Protein AF-A1RVK7-F1 (afdb_monomer)

Foldseek 3Di:
DLVQFFAFEEEEEAPPLCLLLVLLVNQLVQDQAEEEEAADDDPVVSVVSCVVVVGDCVNYDYDYNPDDPDQVVVVVVSLVCCVVRVGQEYEAHECVPHDQDLVRLVVVRVSDPHGYYYYYYDCPPSRSNVQSGQWYKYWDWDDDPDDDDIDIDIDTDGDHDPPD

Organism: Pyrobaculum islandicum (strain DSM 4184 / JCM 9189 / GEO3) (NCBI:txid384616)

Nearest PDB structures (foldseek):
  1cr0-assembly1_A  TM=7.827E-01  e=3.683E-07  Escherichia phage T7
  8k8i-assembly1_A  TM=5.560E-01  e=4.158E-03  synthetic construct
  5xn8-assembly1_A  TM=5.686E-01  e=1.412E-02  unidentified
  5yvr-assembly1_A-2  TM=5.458E-01  e=1.948E-02  candidate division MSBL1 archaeon SCGC-AAA259E19
  6jkp-assembly1_A  TM=4.419E-01  e=1.976E-01  Bifidobacterium catenulatum PV20-2

Mean predicted aligned error: 7.62 Å

Secondary structure (DSSP, 8-state):
-GGG-SSEEEEE-STTSSHHHHHHHHHHHH-S-EEEEESSS-HHHHHHHHHHTT--GGGEEEEE-SS-S-HHHHHHHHHHHHHHH--SEEEEE-GGGS--SHHHHHHHHHH--S-EEEEE-S--TT-HHHHH-SEEEEEEEE--SSSS--EEEEEEE-------

Sequence (164 aa):
MKEFFQGFTLVYGPPGSGKTSLALYAAAQMGERVLYVGFYETADKVRSKAEGLGLDFSKFVVLDFLAVSDVDVLLSSVVEQYFKYSPDVVVLDGINALPQSREAASSIYRVFNVPTIAIGEEQIGGSHFAYVADTLLEVSQVFHRGPATGRSEWSKRGWGPGRG

Structure (mmCIF, N/CA/C/O backbone):
data_AF-A1RVK7-F1
#
_entry.id   AF-A1RVK7-F1
#
loop_
_atom_site.group_PDB
_atom_site.id
_atom_site.type_symbol
_atom_site.label_atom_id
_atom_site.label_alt_id
_atom_site.label_comp_id
_atom_site.label_asym_id
_atom_site.label_entity_id
_atom_site.label_seq_id
_atom_site.pdbx_PDB_ins_code
_atom_site.Cartn_x
_atom_site.Cartn_y
_atom_site.Cartn_z
_atom_site.occupancy
_atom_site.B_iso_or_equiv
_atom_site.auth_seq_id
_atom_site.auth_comp_id
_atom_site.auth_asym_id
_atom_site.auth_atom_id
_atom_site.pdbx_PDB_model_num
ATOM 1 N N . MET A 1 1 ? -12.781 -13.582 -2.617 1.00 57.44 1 MET A N 1
ATOM 2 C CA . MET A 1 1 ? -11.814 -12.458 -2.598 1.00 57.44 1 MET A CA 1
ATOM 3 C C . MET A 1 1 ? -11.466 -12.039 -1.173 1.00 57.44 1 MET A C 1
ATOM 5 O O . MET A 1 1 ? -10.296 -12.113 -0.842 1.00 57.44 1 MET A O 1
ATOM 9 N N . LYS A 1 2 ? -12.441 -11.707 -0.307 1.00 61.28 2 LYS A N 1
ATOM 10 C CA . LYS A 1 2 ? -12.193 -11.389 1.120 1.00 61.28 2 LYS A CA 1
ATOM 11 C C . LYS A 1 2 ? -11.381 -12.448 1.881 1.00 61.28 2 LYS A C 1
ATOM 13 O O . LYS A 1 2 ? -10.544 -12.104 2.699 1.00 61.28 2 LYS A O 1
ATOM 18 N N . GLU A 1 3 ? -11.592 -13.727 1.576 1.00 65.69 3 GLU A N 1
ATOM 19 C CA . GLU A 1 3 ? -10.876 -14.855 2.196 1.00 65.69 3 GLU A CA 1
ATOM 20 C C . GLU A 1 3 ? -9.354 -14.834 1.971 1.00 65.69 3 GLU A C 1
ATOM 22 O O . GLU A 1 3 ? -8.618 -15.429 2.752 1.00 65.69 3 GLU A O 1
ATOM 27 N N . PHE A 1 4 ? -8.863 -14.162 0.920 1.00 66.19 4 PHE A N 1
ATOM 28 C CA . PHE A 1 4 ? -7.424 -14.053 0.652 1.00 66.19 4 PHE A CA 1
ATOM 29 C C . PHE A 1 4 ? -6.736 -12.985 1.493 1.00 66.19 4 PHE A C 1
ATOM 31 O O . PHE A 1 4 ? -5.519 -13.009 1.590 1.00 66.19 4 PHE A O 1
ATOM 38 N N . PHE A 1 5 ? -7.506 -12.078 2.088 1.00 78.88 5 PHE A N 1
ATOM 39 C CA . PHE A 1 5 ? -7.007 -10.871 2.726 1.00 78.88 5 PHE A CA 1
ATOM 40 C C . PHE A 1 5 ? -7.474 -10.802 4.183 1.00 78.88 5 PHE A C 1
ATOM 42 O O . PHE A 1 5 ? -7.969 -9.780 4.620 1.00 78.88 5 PHE A O 1
ATOM 49 N N . GLN A 1 6 ? -7.406 -11.897 4.944 1.00 79.69 6 GLN A N 1
ATOM 50 C CA . GLN A 1 6 ? -7.807 -11.884 6.365 1.00 79.69 6 GLN A CA 1
ATOM 51 C C . GLN A 1 6 ? -6.662 -11.560 7.336 1.00 79.69 6 GLN A C 1
ATOM 53 O O . GLN A 1 6 ? -6.920 -11.278 8.501 1.00 79.69 6 GLN A O 1
ATOM 58 N N . GLY A 1 7 ? -5.418 -11.580 6.858 1.00 87.44 7 GLY A N 1
ATOM 59 C CA . GLY A 1 7 ? -4.215 -11.267 7.630 1.00 87.44 7 GLY A CA 1
ATOM 60 C C . GLY A 1 7 ? -3.256 -10.406 6.816 1.00 87.44 7 GLY A C 1
ATOM 61 O O . GLY A 1 7 ? -3.689 -9.568 6.019 1.00 87.44 7 GLY A O 1
ATOM 62 N N . PHE A 1 8 ? -1.956 -10.634 6.974 1.00 91.44 8 PHE A N 1
ATOM 63 C CA . PHE A 1 8 ? -0.933 -9.974 6.175 1.00 91.44 8 PHE A CA 1
ATOM 64 C C . PHE A 1 8 ? -0.769 -10.685 4.827 1.00 91.44 8 PHE A C 1
ATOM 66 O O . PHE A 1 8 ? -0.264 -11.805 4.743 1.00 91.44 8 PHE A O 1
ATOM 73 N N . THR A 1 9 ? -1.195 -10.030 3.751 1.00 92.94 9 THR A N 1
ATOM 74 C CA . THR A 1 9 ? -1.136 -10.566 2.387 1.00 92.94 9 THR A CA 1
ATOM 75 C C . THR A 1 9 ? -0.121 -9.800 1.567 1.00 92.94 9 THR A C 1
ATOM 77 O O . THR A 1 9 ? -0.292 -8.605 1.350 1.00 92.94 9 THR A O 1
ATOM 80 N N . LEU A 1 10 ? 0.902 -10.484 1.063 1.00 92.94 10 LEU A N 1
ATOM 81 C CA . LEU A 1 10 ? 1.865 -9.899 0.137 1.00 92.94 10 LEU A CA 1
ATOM 82 C C . LEU A 1 10 ? 1.478 -10.234 -1.309 1.00 92.94 10 LEU A C 1
ATOM 84 O O . LEU A 1 10 ? 1.510 -11.388 -1.738 1.00 92.94 10 LEU A O 1
ATOM 88 N N . VAL A 1 11 ? 1.122 -9.193 -2.056 1.00 93.25 11 VAL A N 1
ATOM 89 C CA . VAL A 1 11 ? 0.845 -9.198 -3.491 1.00 93.25 11 VAL A CA 1
ATOM 90 C C . VAL A 1 11 ? 2.126 -8.843 -4.242 1.00 93.25 11 VAL A C 1
ATOM 92 O O . VAL A 1 11 ? 2.717 -7.789 -4.011 1.00 93.25 11 VAL A O 1
ATOM 95 N N . TYR A 1 12 ? 2.555 -9.698 -5.165 1.00 91.62 12 TYR A N 1
ATOM 96 C CA . TYR A 1 12 ? 3.820 -9.528 -5.882 1.00 91.62 12 TYR A CA 1
ATOM 97 C C . TYR A 1 12 ? 3.707 -9.897 -7.360 1.00 91.62 12 TYR A C 1
ATOM 99 O O . TYR A 1 12 ? 2.767 -10.567 -7.774 1.00 91.62 12 TYR A O 1
ATOM 107 N N . GLY A 1 13 ? 4.657 -9.425 -8.166 1.00 89.19 13 GLY A N 1
ATOM 108 C CA . GLY A 1 13 ? 4.680 -9.641 -9.615 1.00 89.19 13 GLY A CA 1
ATOM 109 C C . GLY A 1 13 ? 5.323 -8.475 -10.372 1.00 89.19 13 GLY A C 1
ATOM 110 O O . GLY A 1 13 ? 5.664 -7.456 -9.753 1.00 89.19 13 GLY A O 1
ATOM 111 N N . PRO A 1 14 ? 5.460 -8.564 -11.706 1.00 87.19 14 PRO A N 1
ATOM 112 C CA . PRO A 1 14 ? 6.175 -7.568 -12.499 1.00 87.19 14 PRO A CA 1
ATOM 113 C C . PRO A 1 14 ? 5.511 -6.179 -12.432 1.00 87.19 14 PRO A C 1
ATOM 115 O O . PRO A 1 14 ? 4.304 -6.070 -12.157 1.00 87.19 14 PRO A O 1
ATOM 118 N N . PRO A 1 15 ? 6.257 -5.081 -12.649 1.00 86.12 15 PRO A N 1
ATOM 119 C CA . PRO A 1 15 ? 5.683 -3.745 -12.799 1.00 86.12 15 PRO A CA 1
ATOM 120 C C . PRO A 1 15 ? 4.584 -3.716 -13.870 1.00 86.12 15 PRO A C 1
ATOM 122 O O . PRO A 1 15 ? 4.658 -4.419 -14.872 1.00 86.12 15 PRO A O 1
ATOM 125 N N . GLY A 1 16 ? 3.528 -2.930 -13.648 1.00 85.69 16 GLY A N 1
ATOM 126 C CA . GLY A 1 16 ? 2.411 -2.827 -14.597 1.00 85.69 16 GLY A CA 1
ATOM 127 C C . GLY A 1 16 ? 1.433 -4.013 -14.621 1.00 85.69 16 GLY A C 1
ATOM 128 O O . GLY A 1 16 ? 0.425 -3.936 -15.314 1.00 85.69 16 GLY A O 1
ATOM 129 N N . SER A 1 17 ? 1.647 -5.068 -13.825 1.00 88.75 17 SER A N 1
ATOM 130 C CA . SER A 1 17 ? 0.753 -6.244 -13.763 1.00 88.75 17 SER A CA 1
ATOM 131 C C . SER A 1 17 ? -0.625 -6.009 -13.125 1.00 88.75 17 SER A C 1
ATOM 133 O O . SER A 1 17 ? -1.480 -6.889 -13.175 1.00 88.75 17 SER A O 1
ATOM 135 N N . GLY A 1 18 ? -0.868 -4.824 -12.555 1.00 90.62 18 GLY A N 1
ATOM 136 C CA . GLY A 1 18 ? -2.154 -4.460 -11.945 1.00 90.62 18 GLY A CA 1
ATOM 137 C C . GLY A 1 18 ? -2.239 -4.667 -10.429 1.00 90.62 18 GLY A C 1
ATOM 138 O O . GLY A 1 18 ? -3.335 -4.616 -9.880 1.00 90.62 18 GLY A O 1
ATOM 139 N N . LYS A 1 19 ? -1.108 -4.858 -9.733 1.00 94.06 19 LYS A N 1
ATOM 140 C CA . LYS A 1 19 ? -1.057 -5.072 -8.270 1.00 94.06 19 LYS A CA 1
ATOM 141 C C . LYS A 1 19 ? -1.778 -3.986 -7.466 1.00 94.06 19 LYS A C 1
ATOM 143 O O . LYS A 1 19 ? -2.639 -4.312 -6.658 1.00 94.06 19 LYS A O 1
ATOM 148 N N . THR A 1 20 ? -1.481 -2.709 -7.725 1.00 95.19 20 THR A N 1
ATOM 149 C CA . THR A 1 20 ? -2.141 -1.575 -7.052 1.00 95.19 20 THR A CA 1
ATOM 150 C C . THR A 1 20 ? -3.649 -1.594 -7.290 1.00 95.19 20 THR A C 1
ATOM 152 O O . THR A 1 20 ? -4.421 -1.449 -6.351 1.00 95.19 20 THR A O 1
ATOM 155 N N . SER A 1 21 ? -4.093 -1.850 -8.525 1.00 94.94 21 SER A N 1
ATOM 156 C CA . SER A 1 21 ? -5.521 -1.944 -8.849 1.00 94.94 21 SER A CA 1
ATOM 157 C C . SER A 1 21 ? -6.208 -3.093 -8.109 1.00 94.94 21 SER A C 1
ATOM 159 O O . SER A 1 21 ? -7.300 -2.903 -7.578 1.00 94.94 21 SER A O 1
ATOM 161 N N . LEU A 1 22 ? -5.559 -4.262 -8.020 1.00 94.19 22 LEU A N 1
ATOM 162 C CA . LEU A 1 22 ? -6.057 -5.376 -7.215 1.00 94.19 22 LEU A CA 1
ATOM 163 C C . LEU A 1 22 ? -6.172 -4.983 -5.740 1.00 94.19 22 LEU A C 1
ATOM 165 O O . LEU A 1 22 ? -7.205 -5.240 -5.130 1.00 94.19 22 LEU A O 1
ATOM 169 N N . ALA A 1 23 ? -5.124 -4.388 -5.171 1.00 95.50 23 ALA A N 1
ATOM 170 C CA . ALA A 1 23 ? -5.089 -4.025 -3.761 1.00 95.50 23 ALA A CA 1
ATOM 171 C C . ALA A 1 23 ? -6.168 -2.993 -3.411 1.00 95.50 23 ALA A C 1
ATOM 173 O O . ALA A 1 23 ? -6.881 -3.177 -2.429 1.00 95.50 23 ALA A O 1
ATOM 174 N N . LEU A 1 24 ? -6.346 -1.963 -4.246 1.00 95.81 24 LEU A N 1
ATOM 175 C CA . LEU A 1 24 ? -7.406 -0.963 -4.085 1.00 95.81 24 LEU A CA 1
ATOM 176 C C . LEU A 1 24 ? -8.793 -1.606 -4.120 1.00 95.81 24 LEU A C 1
ATOM 178 O O . LEU A 1 24 ? -9.612 -1.356 -3.236 1.00 95.81 24 LEU A O 1
ATOM 182 N N . TYR A 1 25 ? -9.044 -2.462 -5.114 1.00 95.69 25 TYR A N 1
ATOM 183 C CA . TYR A 1 25 ? -10.322 -3.152 -5.235 1.00 95.69 25 TYR A CA 1
ATOM 184 C C . TYR A 1 25 ? -10.579 -4.058 -4.027 1.00 95.69 25 TYR A C 1
ATOM 186 O O . TYR A 1 25 ? -11.638 -3.975 -3.412 1.00 95.69 25 TYR A O 1
ATOM 194 N N . ALA A 1 26 ? -9.605 -4.886 -3.647 1.00 94.88 26 ALA A N 1
ATOM 195 C CA . ALA A 1 26 ? -9.718 -5.786 -2.508 1.00 94.88 26 ALA A CA 1
ATOM 196 C C . ALA A 1 26 ? -9.969 -5.026 -1.197 1.00 94.88 26 ALA A C 1
ATOM 198 O O . ALA A 1 26 ? -10.907 -5.367 -0.477 1.00 94.88 26 ALA A O 1
ATOM 199 N N . ALA A 1 27 ? -9.200 -3.967 -0.927 1.00 95.62 27 ALA A N 1
ATOM 200 C CA . ALA A 1 27 ? -9.355 -3.146 0.268 1.00 95.62 27 ALA A CA 1
ATOM 201 C C . ALA A 1 27 ? -10.746 -2.498 0.342 1.00 95.62 27 ALA A C 1
ATOM 203 O O . ALA A 1 27 ? -11.416 -2.610 1.367 1.00 95.62 27 ALA A O 1
ATOM 204 N N . ALA A 1 28 ? -11.238 -1.926 -0.762 1.00 94.88 28 ALA A N 1
ATOM 205 C CA . ALA A 1 28 ? -12.579 -1.338 -0.821 1.00 94.88 28 ALA A CA 1
ATOM 206 C C . ALA A 1 28 ? -13.708 -2.346 -0.554 1.00 94.88 28 ALA A C 1
ATOM 208 O O . ALA A 1 28 ? -14.794 -1.960 -0.128 1.00 94.88 28 ALA A O 1
ATOM 209 N N . GLN A 1 29 ? -13.481 -3.638 -0.814 1.00 92.50 29 GLN A N 1
ATOM 210 C CA . GLN A 1 29 ? -14.454 -4.672 -0.467 1.00 92.50 29 GLN A CA 1
ATOM 211 C C . GLN A 1 29 ? -14.414 -5.027 1.023 1.00 92.50 29 GLN A C 1
ATOM 213 O O . GLN A 1 29 ? -15.413 -5.509 1.557 1.00 92.50 29 GLN A O 1
ATOM 218 N N . MET A 1 30 ? -13.276 -4.865 1.696 1.00 89.88 30 MET A N 1
ATOM 219 C CA . MET A 1 30 ? -13.042 -5.390 3.044 1.00 89.88 30 MET A CA 1
ATOM 220 C C . MET A 1 30 ? -13.588 -4.507 4.161 1.00 89.88 30 MET A C 1
ATOM 222 O O . MET A 1 30 ? -13.992 -5.055 5.185 1.00 89.88 30 MET A O 1
ATOM 226 N N . GLY A 1 31 ? -13.667 -3.196 3.954 1.00 84.06 31 GLY A N 1
ATOM 227 C CA . GLY A 1 31 ? -14.191 -2.269 4.949 1.00 84.06 31 GLY A CA 1
ATOM 228 C C . GLY A 1 31 ? -14.541 -0.903 4.377 1.00 84.06 31 GLY A C 1
ATOM 229 O O . GLY A 1 31 ? -14.425 -0.660 3.177 1.00 84.06 31 GLY A O 1
ATOM 230 N N . GLU A 1 32 ? -14.984 -0.018 5.263 1.00 92.38 32 GLU A N 1
ATOM 231 C CA . GLU A 1 32 ? -15.409 1.344 4.929 1.00 92.38 32 GLU A CA 1
ATOM 232 C C . GLU A 1 32 ? -14.288 2.366 5.163 1.00 92.38 32 GLU A C 1
ATOM 234 O O . GLU A 1 32 ? -14.365 3.491 4.678 1.00 92.38 32 GLU A O 1
ATOM 239 N N . ARG A 1 33 ? -13.233 1.972 5.890 1.00 96.50 33 ARG A N 1
ATOM 240 C CA . ARG A 1 33 ? -12.066 2.804 6.192 1.00 96.50 33 ARG A CA 1
ATOM 241 C C . ARG A 1 33 ? -10.781 2.143 5.715 1.00 96.50 33 ARG A C 1
ATOM 243 O O . ARG A 1 33 ? -10.269 1.223 6.355 1.00 96.50 33 ARG A O 1
ATOM 250 N N . VAL A 1 34 ? -10.246 2.635 4.608 1.00 97.25 34 VAL A N 1
ATOM 251 C CA . VAL A 1 34 ? -9.016 2.149 3.982 1.00 97.25 34 VAL A CA 1
ATOM 252 C C . VAL A 1 34 ? -7.886 3.133 4.254 1.00 97.25 34 VAL A C 1
ATOM 254 O O . VAL A 1 34 ? -7.938 4.284 3.822 1.00 97.25 34 VAL A O 1
ATOM 257 N N . LEU A 1 35 ? -6.838 2.679 4.941 1.00 97.31 35 LEU A N 1
ATOM 258 C CA . LEU A 1 35 ? -5.583 3.425 5.018 1.00 97.31 35 LEU A CA 1
ATOM 259 C C . LEU A 1 35 ? -4.650 2.935 3.914 1.00 97.31 35 LEU A C 1
ATOM 261 O O . LEU A 1 35 ? -4.190 1.796 3.945 1.00 97.31 35 LEU A O 1
ATOM 265 N N . TYR A 1 36 ? -4.359 3.795 2.949 1.00 96.88 36 TYR A N 1
ATOM 266 C CA . TYR A 1 36 ? -3.388 3.531 1.899 1.00 96.88 36 TYR A CA 1
ATOM 267 C C . TYR A 1 36 ? -2.080 4.252 2.212 1.00 96.88 36 TYR A C 1
ATOM 269 O O . TYR A 1 36 ? -2.058 5.467 2.388 1.00 96.88 36 TYR A O 1
ATOM 277 N N . VAL A 1 37 ? -0.981 3.508 2.229 1.00 94.88 37 VAL A N 1
ATOM 278 C CA . VAL A 1 37 ? 0.377 4.021 2.399 1.00 94.88 37 VAL A CA 1
ATOM 279 C C . VAL A 1 37 ? 1.161 3.675 1.143 1.00 94.88 37 VAL A C 1
ATOM 281 O O . VAL A 1 37 ? 1.394 2.499 0.872 1.00 94.88 37 VAL A O 1
ATOM 284 N N . GLY A 1 38 ? 1.542 4.680 0.361 1.00 93.38 38 GLY A N 1
ATOM 285 C CA . GLY A 1 38 ? 2.244 4.493 -0.907 1.00 93.38 38 GLY A CA 1
ATOM 286 C C . GLY A 1 38 ? 3.593 5.191 -0.942 1.00 93.38 38 GLY A C 1
ATOM 287 O O . GLY A 1 38 ? 3.749 6.267 -0.374 1.00 93.38 38 GLY A O 1
ATOM 288 N N . PHE A 1 39 ? 4.546 4.596 -1.659 1.00 89.44 39 PHE A N 1
ATOM 289 C CA . PHE A 1 39 ? 5.908 5.135 -1.805 1.00 89.44 39 PHE A CA 1
ATOM 290 C C . PHE A 1 39 ? 6.241 5.602 -3.230 1.00 89.44 39 PHE A C 1
ATOM 292 O O . PHE A 1 39 ? 7.259 6.249 -3.456 1.00 89.44 39 PHE A O 1
ATOM 299 N N . TYR A 1 40 ? 5.394 5.275 -4.210 1.00 87.75 40 TYR A N 1
ATOM 300 C CA . TYR A 1 40 ? 5.705 5.482 -5.632 1.00 87.75 40 TYR A CA 1
ATOM 301 C C . TYR A 1 40 ? 4.741 6.419 -6.362 1.00 87.75 40 TYR A C 1
ATOM 303 O O . TYR A 1 40 ?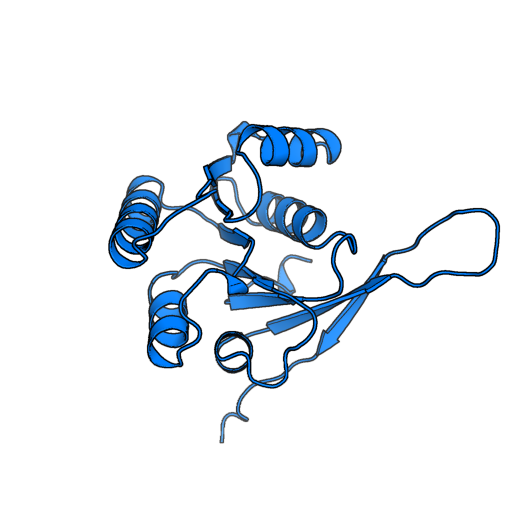 5.038 6.885 -7.463 1.00 87.75 40 TYR A O 1
ATOM 311 N N . GLU A 1 41 ? 3.572 6.692 -5.785 1.00 89.50 41 GLU A N 1
ATOM 312 C CA . GLU A 1 41 ? 2.506 7.440 -6.445 1.00 89.50 41 GLU A CA 1
ATOM 313 C C . GLU A 1 41 ? 1.875 8.462 -5.515 1.00 89.50 41 GLU A C 1
ATOM 315 O O . GLU A 1 41 ? 1.794 8.253 -4.309 1.00 89.50 41 GLU A O 1
ATOM 320 N N . THR A 1 42 ? 1.423 9.567 -6.109 1.00 94.00 42 THR A N 1
ATOM 321 C CA . THR A 1 42 ? 0.734 10.640 -5.394 1.00 94.00 42 THR A CA 1
ATOM 322 C C . THR A 1 42 ? -0.682 10.214 -5.018 1.00 94.00 42 THR A C 1
ATOM 324 O O . THR A 1 42 ? -1.295 9.392 -5.709 1.00 94.00 42 THR A O 1
ATOM 327 N N . ALA A 1 43 ? -1.255 10.847 -3.998 1.00 94.56 43 ALA A N 1
ATOM 328 C CA . ALA A 1 43 ? -2.644 10.642 -3.607 1.00 94.56 43 ALA A CA 1
ATOM 329 C C . ALA A 1 43 ? -3.625 10.867 -4.771 1.00 94.56 43 ALA A C 1
ATOM 331 O O . ALA A 1 43 ? -4.576 10.105 -4.927 1.00 94.56 43 ALA A O 1
ATOM 332 N N . ASP A 1 44 ? -3.364 11.843 -5.646 1.00 95.62 44 ASP A N 1
ATOM 333 C CA . ASP A 1 44 ? -4.202 12.109 -6.823 1.00 95.62 44 ASP A CA 1
ATOM 334 C C . ASP A 1 44 ? -4.141 10.990 -7.874 1.00 95.62 44 ASP A C 1
ATOM 336 O O . ASP A 1 44 ? -5.156 10.662 -8.497 1.00 95.62 44 ASP A O 1
ATOM 340 N N . LYS A 1 45 ? -2.974 10.355 -8.062 1.00 95.38 45 LYS A N 1
ATOM 341 C CA . LYS A 1 45 ? -2.850 9.177 -8.938 1.00 95.38 45 LYS A CA 1
ATOM 342 C C . LYS A 1 45 ? -3.609 7.988 -8.361 1.00 95.38 45 LYS A C 1
ATOM 344 O O . LYS A 1 45 ? -4.316 7.302 -9.100 1.00 95.38 45 LYS A O 1
ATOM 349 N N . VAL A 1 46 ? -3.493 7.767 -7.052 1.00 96.06 46 VAL A N 1
ATOM 350 C CA . VAL A 1 46 ? -4.224 6.706 -6.347 1.00 96.06 46 VAL A CA 1
ATOM 351 C C . VAL A 1 46 ? -5.733 6.948 -6.437 1.00 96.06 46 VAL A C 1
ATOM 353 O O . VAL A 1 46 ? -6.469 6.025 -6.786 1.00 96.06 46 VAL A O 1
ATOM 356 N N . ARG A 1 47 ? -6.191 8.193 -6.235 1.00 96.75 47 ARG A N 1
ATOM 357 C CA . ARG A 1 47 ? -7.591 8.602 -6.430 1.00 96.75 47 ARG A CA 1
ATOM 358 C C . ARG A 1 47 ? -8.075 8.286 -7.836 1.00 96.75 47 ARG A C 1
ATOM 360 O O . ARG A 1 47 ? -9.069 7.586 -7.987 1.00 96.75 47 ARG A O 1
ATOM 367 N N . SER A 1 48 ? -7.330 8.716 -8.852 1.00 96.69 48 SER A N 1
ATOM 368 C CA . SER A 1 48 ? -7.689 8.481 -10.256 1.00 96.69 48 SER A CA 1
ATOM 369 C C . SER A 1 48 ? -7.839 6.985 -10.569 1.00 96.69 48 SER A C 1
ATOM 371 O O . SER A 1 48 ? -8.748 6.585 -11.294 1.00 96.69 48 SER A O 1
ATOM 373 N N . LYS A 1 49 ? -6.975 6.131 -9.999 1.00 95.81 49 LYS A N 1
ATOM 374 C CA . LYS A 1 49 ? -7.089 4.669 -10.136 1.00 95.81 49 LYS A CA 1
ATOM 375 C C . LYS A 1 49 ? -8.323 4.116 -9.430 1.00 95.81 49 LYS A C 1
ATOM 377 O O . LYS A 1 49 ? -9.009 3.277 -10.005 1.00 95.81 49 LYS A O 1
ATOM 382 N N . ALA A 1 50 ? -8.591 4.555 -8.203 1.00 95.81 50 ALA A N 1
ATOM 383 C CA . ALA A 1 50 ? -9.753 4.115 -7.439 1.00 95.81 50 ALA A CA 1
ATOM 384 C C . ALA A 1 50 ? -11.064 4.503 -8.144 1.00 95.81 50 ALA A C 1
ATOM 386 O O . ALA A 1 50 ? -11.928 3.652 -8.345 1.00 95.81 50 ALA A O 1
ATOM 387 N N . GLU A 1 51 ? -11.171 5.748 -8.610 1.00 95.56 51 GLU A N 1
ATOM 388 C CA . GLU A 1 51 ? -12.319 6.244 -9.375 1.00 95.56 51 GLU A CA 1
ATOM 389 C C . GLU A 1 51 ? -12.483 5.496 -10.704 1.00 95.56 51 GLU A C 1
ATOM 391 O O . GLU A 1 51 ? -13.589 5.086 -11.050 1.00 95.56 51 GLU A O 1
ATOM 396 N N . GLY A 1 52 ? -11.383 5.225 -11.418 1.00 96.31 52 GLY A N 1
ATOM 397 C CA . GLY A 1 52 ? -11.397 4.411 -12.638 1.00 96.31 52 GLY A CA 1
ATOM 398 C C . GLY A 1 52 ? -11.858 2.962 -12.418 1.00 96.31 52 GLY A C 1
ATOM 399 O O . GLY A 1 52 ? -12.341 2.323 -13.351 1.00 96.31 52 GLY A O 1
ATOM 400 N N . LEU A 1 53 ? -11.749 2.450 -11.189 1.00 95.69 53 LEU A N 1
ATOM 401 C CA . LEU A 1 53 ? -12.283 1.151 -10.763 1.00 95.69 53 LEU A CA 1
ATOM 402 C C . LEU A 1 53 ? -13.728 1.238 -10.234 1.00 95.69 53 LEU A C 1
ATOM 404 O O . LEU A 1 53 ? -14.284 0.220 -9.821 1.00 95.69 53 LEU A O 1
ATOM 408 N N . GLY A 1 54 ? -14.339 2.429 -10.231 1.00 96.50 54 GLY A N 1
ATOM 409 C CA . GLY A 1 54 ? -15.675 2.670 -9.684 1.00 96.50 54 GLY A CA 1
ATOM 410 C C . GLY A 1 54 ? -15.737 2.600 -8.156 1.00 96.50 54 GLY A C 1
ATOM 411 O O . GLY A 1 54 ? -16.796 2.306 -7.603 1.00 96.50 54 GLY A O 1
ATOM 412 N N . LEU A 1 55 ? -14.610 2.812 -7.468 1.00 96.62 55 LEU A N 1
ATOM 413 C CA . LEU A 1 55 ? -14.534 2.767 -6.010 1.00 96.62 55 LEU A CA 1
ATOM 414 C C . LEU A 1 55 ? -14.884 4.127 -5.405 1.00 96.62 55 LEU A C 1
ATOM 416 O O . LEU A 1 55 ? -14.494 5.175 -5.917 1.00 96.62 55 LEU A O 1
ATOM 420 N N . ASP A 1 56 ? -15.573 4.099 -4.268 1.00 95.12 56 ASP A N 1
ATOM 421 C CA . ASP A 1 56 ? -15.826 5.290 -3.466 1.00 95.12 56 ASP A CA 1
ATOM 422 C C . ASP A 1 56 ? -14.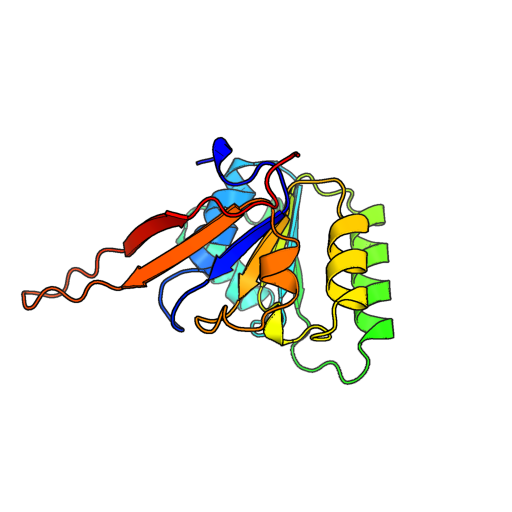537 5.728 -2.760 1.00 95.12 56 ASP A C 1
ATOM 424 O O . ASP A 1 56 ? -14.115 5.134 -1.764 1.00 95.12 56 ASP A O 1
ATOM 428 N N . PHE A 1 57 ? -13.902 6.774 -3.289 1.00 95.12 57 PHE A N 1
ATOM 429 C CA . PHE A 1 57 ? -12.654 7.290 -2.739 1.00 95.12 57 PHE A CA 1
ATOM 430 C C . PHE A 1 57 ? -12.825 7.947 -1.360 1.00 95.12 57 PHE A C 1
ATOM 432 O O . PHE A 1 57 ? -11.840 8.102 -0.642 1.00 95.12 57 PHE A O 1
ATOM 439 N N . SER A 1 58 ? -14.048 8.287 -0.931 1.00 94.44 58 SER A N 1
ATOM 440 C CA . SER A 1 58 ? -14.277 8.853 0.410 1.00 94.44 58 SER A CA 1
ATOM 441 C C . SER A 1 58 ? -13.912 7.880 1.542 1.00 94.44 58 SER A C 1
ATOM 443 O O . SER A 1 58 ? -13.634 8.304 2.664 1.00 94.44 58 SER A O 1
ATOM 445 N N . LYS A 1 59 ? -13.822 6.583 1.221 1.00 94.12 59 LYS A N 1
ATOM 446 C CA . LYS A 1 59 ? -13.360 5.514 2.112 1.00 94.12 59 LYS A CA 1
ATOM 447 C C . LYS A 1 59 ? -11.847 5.500 2.332 1.00 94.12 59 LYS A C 1
ATOM 449 O O . LYS A 1 59 ? -11.376 4.721 3.152 1.00 94.12 59 LYS A O 1
ATOM 454 N N . PHE A 1 60 ? -11.072 6.290 1.587 1.00 95.75 60 PHE A N 1
ATOM 455 C CA . PHE A 1 60 ? -9.615 6.195 1.563 1.00 95.75 60 PHE A CA 1
ATOM 456 C C . PHE A 1 60 ? -8.952 7.394 2.243 1.00 95.75 60 PHE A C 1
ATOM 458 O O . PHE A 1 60 ? -9.185 8.547 1.885 1.00 95.75 60 PHE A O 1
ATOM 465 N N . VAL A 1 61 ? -8.031 7.107 3.162 1.00 96.19 61 VAL A N 1
ATOM 466 C CA . VAL A 1 61 ? -6.984 8.042 3.589 1.00 96.19 61 VAL A CA 1
ATOM 467 C C . VAL A 1 61 ? -5.684 7.604 2.933 1.00 96.19 61 VAL A C 1
ATOM 469 O O . VAL A 1 61 ? -5.258 6.465 3.112 1.00 96.19 61 VAL A O 1
ATOM 472 N N . VAL A 1 62 ? -5.063 8.498 2.163 1.00 95.81 62 VAL A N 1
ATOM 473 C CA . VAL A 1 62 ? -3.817 8.218 1.440 1.00 95.81 62 VAL A CA 1
ATOM 474 C C . VAL A 1 62 ? -2.660 8.977 2.078 1.00 95.81 62 VAL A C 1
ATOM 476 O O . VAL A 1 62 ? -2.725 10.196 2.219 1.00 95.81 62 VAL A O 1
ATOM 479 N N . LEU A 1 63 ? -1.600 8.250 2.426 1.00 93.50 63 LEU A N 1
ATOM 480 C CA . LEU A 1 63 ? -0.290 8.785 2.783 1.00 93.50 63 LEU A CA 1
ATOM 481 C C . LEU A 1 63 ? 0.676 8.477 1.633 1.00 93.50 63 LEU A C 1
ATOM 483 O O . LEU A 1 63 ? 0.971 7.308 1.382 1.00 93.50 63 LEU A O 1
ATOM 487 N N . ASP A 1 64 ? 1.134 9.503 0.916 1.00 91.12 64 ASP A N 1
ATOM 488 C CA . ASP A 1 64 ? 2.020 9.381 -0.245 1.00 91.12 64 ASP A CA 1
ATOM 489 C C . ASP A 1 64 ? 3.449 9.871 0.048 1.00 91.12 64 ASP A C 1
ATOM 491 O O . ASP A 1 64 ? 3.791 11.050 0.007 1.00 91.12 64 ASP A O 1
ATOM 495 N N . PHE A 1 65 ? 4.342 8.923 0.307 1.00 88.19 65 PHE A N 1
ATOM 496 C CA . PHE A 1 65 ? 5.738 9.174 0.643 1.00 88.19 65 PHE A CA 1
ATOM 497 C C . PHE A 1 65 ? 6.632 9.088 -0.601 1.00 88.19 65 PHE A C 1
ATOM 499 O O . PHE A 1 65 ? 7.344 8.110 -0.804 1.00 88.19 65 PHE A O 1
ATOM 506 N N . LEU A 1 66 ? 6.599 10.124 -1.445 1.00 80.31 66 LEU A N 1
ATOM 507 C CA . LEU A 1 66 ? 7.282 10.135 -2.756 1.00 80.31 66 LEU A CA 1
ATOM 508 C C . LEU A 1 66 ? 8.814 10.239 -2.692 1.00 80.31 66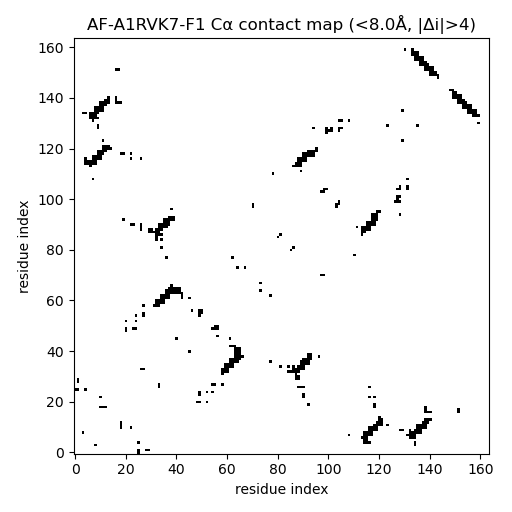 LEU A C 1
ATOM 510 O O . LEU A 1 66 ? 9.493 9.938 -3.672 1.00 80.31 66 LEU A O 1
ATOM 514 N N . ALA A 1 67 ? 9.359 10.721 -1.577 1.00 66.38 67 ALA A N 1
ATOM 515 C CA . ALA A 1 67 ? 10.794 10.900 -1.377 1.00 66.38 67 ALA A CA 1
ATOM 516 C C . ALA A 1 67 ? 11.077 11.116 0.112 1.00 66.38 67 ALA A C 1
ATOM 518 O O . ALA A 1 67 ? 11.248 12.249 0.561 1.00 66.38 67 ALA A O 1
ATOM 519 N N . VAL A 1 68 ? 11.081 10.041 0.899 1.00 63.53 68 VAL A N 1
ATOM 520 C CA . VAL A 1 68 ? 11.420 10.142 2.321 1.00 63.53 68 VAL A CA 1
ATOM 521 C C . VAL A 1 68 ? 12.829 9.625 2.559 1.00 63.53 68 VAL A C 1
ATOM 523 O O . VAL A 1 68 ? 13.154 8.490 2.228 1.00 63.53 68 VAL A O 1
ATOM 526 N N . SER A 1 69 ? 13.671 10.489 3.124 1.00 66.88 69 SER A N 1
ATOM 527 C CA . SER A 1 69 ? 15.047 10.168 3.508 1.00 66.88 69 SER A CA 1
ATOM 528 C C . SER A 1 69 ? 15.146 9.522 4.889 1.00 66.88 69 SER A C 1
ATOM 530 O O . SER A 1 69 ? 16.162 8.902 5.189 1.00 66.88 69 SER A O 1
ATOM 532 N N . ASP A 1 70 ? 14.115 9.679 5.724 1.00 82.44 70 ASP A N 1
ATOM 533 C CA . ASP A 1 70 ? 14.093 9.213 7.110 1.00 82.44 70 ASP A CA 1
ATOM 534 C C . ASP A 1 70 ? 12.935 8.238 7.350 1.00 82.44 70 ASP A C 1
ATOM 536 O O . ASP A 1 70 ? 11.757 8.604 7.409 1.00 82.44 70 ASP A O 1
ATOM 540 N N . VAL A 1 71 ? 13.295 6.965 7.473 1.00 75.62 71 VAL A N 1
ATOM 541 C CA . VAL A 1 71 ? 12.353 5.870 7.692 1.00 75.62 71 VAL A CA 1
ATOM 542 C C . VAL A 1 71 ? 11.627 5.999 9.032 1.00 75.62 71 VAL A C 1
ATOM 544 O O . VAL A 1 71 ? 10.448 5.654 9.106 1.00 75.62 71 VAL A O 1
ATOM 547 N N . ASP A 1 72 ? 12.275 6.495 10.085 1.00 80.44 72 ASP A N 1
ATOM 548 C CA . ASP A 1 72 ? 11.675 6.532 11.422 1.00 80.44 72 ASP A CA 1
ATOM 549 C C . ASP A 1 72 ? 10.546 7.567 11.486 1.00 80.44 72 ASP A C 1
ATOM 551 O O . ASP A 1 72 ? 9.476 7.309 12.050 1.00 80.44 72 ASP A O 1
ATOM 555 N N . VAL A 1 73 ? 10.736 8.713 10.825 1.00 82.38 73 VAL A N 1
ATOM 556 C CA . VAL A 1 73 ? 9.696 9.745 10.666 1.00 82.38 73 VAL A CA 1
ATOM 557 C C . VAL A 1 73 ? 8.507 9.207 9.868 1.00 82.38 73 VAL A C 1
ATOM 559 O O . VAL A 1 73 ? 7.347 9.455 10.220 1.00 82.38 73 VAL A O 1
ATOM 562 N N . LEU A 1 74 ? 8.784 8.437 8.814 1.00 82.12 74 LEU A N 1
ATOM 563 C CA . LEU A 1 74 ? 7.754 7.801 7.999 1.00 82.12 74 LEU A CA 1
ATOM 564 C C . LEU A 1 74 ? 6.924 6.818 8.819 1.00 82.12 74 LEU A C 1
ATOM 566 O O . LEU A 1 74 ? 5.698 6.914 8.845 1.00 82.12 74 LEU A O 1
ATOM 570 N N . LEU A 1 75 ? 7.589 5.891 9.511 1.00 81.50 75 LEU A N 1
ATOM 571 C CA . LEU A 1 75 ? 6.925 4.880 10.327 1.00 81.50 75 LEU A CA 1
ATOM 572 C C . LEU A 1 75 ? 6.098 5.527 11.438 1.00 81.50 75 LEU A C 1
ATOM 574 O O . LEU A 1 75 ? 4.955 5.131 11.651 1.00 81.50 75 LEU A O 1
ATOM 578 N N . SER A 1 76 ? 6.630 6.564 12.087 1.00 85.88 76 SER A N 1
ATOM 579 C CA . SER A 1 76 ? 5.908 7.319 13.116 1.00 85.88 76 SER A CA 1
ATOM 580 C C . SER A 1 76 ? 4.628 7.948 12.562 1.00 85.88 76 SER A C 1
ATOM 582 O O . SER A 1 76 ? 3.563 7.807 13.162 1.00 85.88 76 SER A O 1
ATOM 584 N N . SER A 1 77 ? 4.706 8.561 11.377 1.00 87.56 77 SER A N 1
ATOM 585 C CA . SER A 1 77 ? 3.551 9.169 10.705 1.00 87.56 77 SER A CA 1
ATOM 586 C C . SER A 1 77 ? 2.496 8.125 10.325 1.00 87.56 77 SER A C 1
ATOM 588 O O . SER A 1 77 ? 1.302 8.340 10.523 1.00 87.56 77 SER A O 1
ATOM 590 N N . VAL A 1 78 ? 2.923 6.964 9.817 1.00 89.19 78 VAL A N 1
ATOM 591 C CA . VAL A 1 78 ? 2.021 5.850 9.486 1.00 89.19 78 VAL A CA 1
ATOM 592 C C . VAL A 1 78 ? 1.318 5.323 10.736 1.00 89.19 78 VAL A C 1
ATOM 594 O O . VAL A 1 78 ? 0.105 5.122 10.713 1.00 89.19 78 VAL A O 1
ATOM 597 N N . VAL A 1 79 ? 2.054 5.131 11.833 1.00 90.12 79 VAL A N 1
ATOM 598 C CA . VAL A 1 79 ? 1.507 4.657 13.111 1.00 90.12 79 VAL A CA 1
ATOM 599 C C . VAL A 1 79 ? 0.508 5.661 13.689 1.00 90.12 79 VAL A C 1
ATOM 601 O O . VAL A 1 79 ? -0.586 5.267 14.093 1.00 90.12 79 VAL A O 1
ATOM 604 N N . GLU A 1 80 ? 0.838 6.953 13.692 1.00 91.62 80 GLU A N 1
ATOM 605 C CA . GLU A 1 80 ? -0.067 8.007 14.162 1.00 91.62 80 GLU A CA 1
ATOM 606 C C . GLU A 1 80 ? -1.384 7.997 13.377 1.00 91.62 80 GLU A C 1
ATOM 608 O O . GLU A 1 80 ? -2.468 7.974 13.965 1.00 91.62 80 GLU A O 1
ATOM 613 N N . GLN A 1 81 ? -1.300 7.959 12.045 1.00 92.06 81 GLN A N 1
ATOM 614 C CA . GLN A 1 81 ? -2.480 7.937 11.183 1.00 92.06 81 GLN A CA 1
ATOM 615 C C . GLN A 1 81 ? -3.280 6.645 11.336 1.00 92.06 81 GLN A C 1
ATOM 617 O O . GLN A 1 81 ? -4.507 6.698 11.360 1.00 92.06 81 GLN A O 1
ATOM 622 N N . TYR A 1 82 ? -2.615 5.500 11.508 1.00 94.06 82 TYR A N 1
ATOM 623 C CA . TYR A 1 82 ? -3.272 4.227 11.786 1.00 94.06 82 TYR A CA 1
ATOM 624 C C . TYR A 1 82 ? -4.133 4.298 13.052 1.00 94.06 82 TYR A C 1
ATOM 626 O O . TYR A 1 82 ? -5.312 3.949 13.009 1.00 94.06 82 TYR A O 1
ATOM 634 N N . PHE A 1 83 ? -3.600 4.821 14.159 1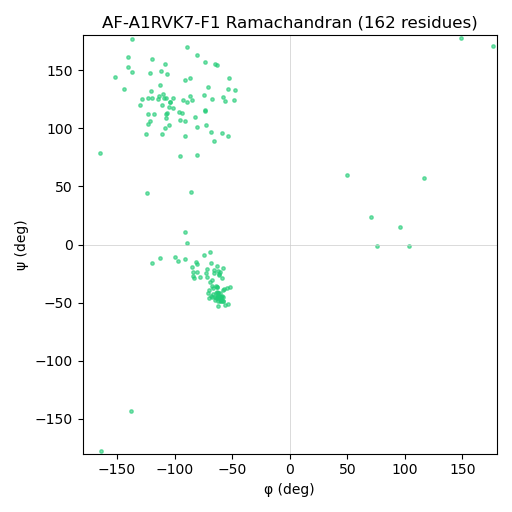.00 93.12 83 PHE A N 1
ATOM 635 C CA . PHE A 1 83 ? -4.383 4.967 15.388 1.00 93.12 83 PHE A CA 1
ATOM 636 C C . PHE A 1 83 ? -5.487 6.019 15.255 1.00 93.12 83 PHE A C 1
ATOM 638 O O . PHE A 1 83 ? -6.629 5.766 15.643 1.00 93.12 83 PHE A O 1
ATOM 645 N N . LYS A 1 84 ? -5.175 7.178 14.666 1.00 94.00 84 LYS A N 1
ATOM 646 C CA . LYS A 1 84 ? -6.127 8.281 14.492 1.00 94.00 84 LYS A CA 1
ATOM 647 C C . LYS A 1 84 ? -7.317 7.892 13.618 1.00 94.00 84 LYS A C 1
ATOM 649 O O . LYS A 1 84 ? -8.454 8.217 13.950 1.00 94.00 84 LYS A O 1
ATOM 654 N N . TYR A 1 85 ? -7.055 7.232 12.495 1.00 95.12 85 T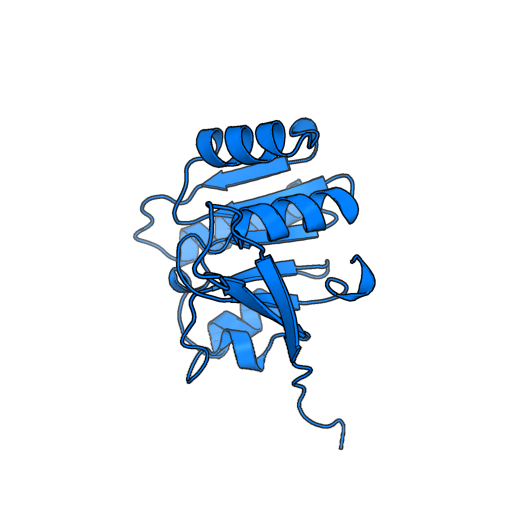YR A N 1
ATOM 655 C CA . TYR A 1 85 ? -8.082 6.856 11.529 1.00 95.12 85 TYR A CA 1
ATOM 656 C C . TYR A 1 85 ? -8.782 5.542 11.901 1.00 95.12 85 TYR A C 1
ATOM 658 O O . TYR A 1 85 ? -9.955 5.358 11.573 1.00 95.12 85 TYR A O 1
ATOM 666 N N . SER A 1 86 ? -8.089 4.659 12.636 1.00 95.00 86 SER A N 1
ATOM 667 C CA . SER A 1 86 ? -8.569 3.328 13.023 1.00 95.00 86 SER A CA 1
ATOM 668 C C . SER A 1 86 ? -9.118 2.546 11.817 1.00 95.00 86 SER A C 1
ATOM 670 O O . SER A 1 86 ? -10.307 2.235 11.800 1.00 95.00 86 SER A O 1
ATOM 672 N N . PRO A 1 87 ? -8.305 2.282 10.776 1.00 96.94 87 PRO A N 1
ATOM 673 C CA . PRO A 1 87 ? -8.781 1.686 9.530 1.00 96.94 87 PRO A CA 1
ATOM 674 C C . PRO A 1 87 ? -9.309 0.264 9.724 1.00 96.94 87 PRO A C 1
ATOM 676 O O . PRO A 1 87 ? -8.875 -0.454 10.619 1.00 96.94 87 PRO A O 1
ATOM 679 N N . ASP A 1 88 ? -10.190 -0.161 8.822 1.00 96.06 88 ASP A N 1
ATOM 680 C CA . ASP A 1 88 ? -10.651 -1.550 8.732 1.00 96.06 88 ASP A CA 1
ATOM 681 C C . ASP A 1 88 ? -9.672 -2.413 7.914 1.00 96.06 88 ASP A C 1
ATOM 683 O O . ASP A 1 88 ? -9.635 -3.635 8.054 1.00 96.06 88 ASP A O 1
ATOM 687 N N . VAL A 1 89 ? -8.888 -1.778 7.037 1.00 96.25 89 VAL A N 1
ATOM 688 C CA . VAL A 1 89 ? -7.891 -2.417 6.171 1.00 96.25 89 VAL A CA 1
ATOM 689 C C . VAL A 1 89 ? -6.752 -1.449 5.851 1.00 96.25 89 VAL A C 1
ATOM 691 O O . VAL A 1 89 ? -6.967 -0.247 5.665 1.00 96.25 89 VAL A O 1
ATOM 694 N N . VAL A 1 90 ? -5.535 -1.984 5.762 1.00 96.38 90 VAL A N 1
ATOM 695 C CA . VAL A 1 90 ? -4.329 -1.240 5.378 1.00 96.38 90 VAL A CA 1
ATOM 696 C C . VAL A 1 90 ? -3.820 -1.729 4.023 1.00 96.38 90 VAL A C 1
ATOM 698 O O . VAL A 1 90 ? -3.763 -2.931 3.769 1.00 96.38 90 VAL A O 1
ATOM 701 N N . VAL A 1 91 ? -3.413 -0.804 3.155 1.00 96.12 91 VAL A N 1
ATOM 702 C CA . VAL A 1 91 ? -2.665 -1.092 1.925 1.00 96.12 91 VAL A CA 1
ATOM 703 C C . VAL A 1 91 ? -1.273 -0.480 2.046 1.00 96.12 91 VAL A C 1
ATOM 705 O O . VAL A 1 91 ? -1.155 0.716 2.293 1.00 96.12 91 VAL A O 1
ATOM 708 N N . LEU A 1 92 ? -0.230 -1.288 1.862 1.00 94.12 92 LEU A N 1
ATOM 709 C CA . LEU A 1 92 ? 1.169 -0.855 1.818 1.00 94.12 92 LEU A CA 1
ATOM 710 C C . LEU A 1 92 ? 1.692 -1.025 0.385 1.00 94.12 92 LEU A C 1
ATOM 712 O O . LEU A 1 92 ? 2.117 -2.119 0.009 1.00 94.12 92 LEU A O 1
ATOM 716 N N . ASP A 1 93 ? 1.648 0.033 -0.426 1.00 93.56 93 ASP A N 1
ATOM 717 C CA . ASP A 1 93 ? 2.114 0.003 -1.816 1.00 93.56 93 ASP A CA 1
ATOM 718 C C . ASP A 1 93 ? 3.589 0.395 -1.928 1.00 93.56 93 ASP A C 1
ATOM 720 O O . ASP A 1 93 ? 3.934 1.578 -2.026 1.00 93.56 93 ASP A O 1
ATOM 724 N N . GLY A 1 94 ? 4.447 -0.628 -1.910 1.00 88.62 94 GLY A N 1
ATOM 725 C CA . GLY A 1 94 ? 5.889 -0.496 -2.064 1.00 88.62 94 GLY A CA 1
ATOM 726 C C . GLY A 1 94 ? 6.676 -0.938 -0.845 1.00 88.62 94 GLY A C 1
ATOM 727 O O . GLY A 1 94 ? 7.491 -0.183 -0.322 1.00 88.62 94 GLY A O 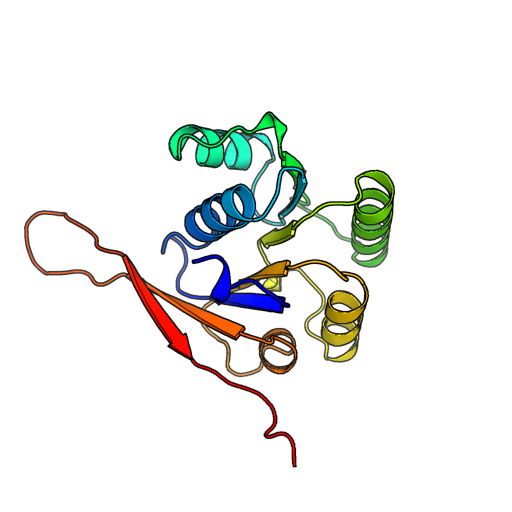1
ATOM 728 N N . ILE A 1 95 ? 6.499 -2.191 -0.415 1.00 86.69 95 ILE A N 1
ATOM 729 C CA . ILE A 1 95 ? 7.285 -2.749 0.698 1.00 86.69 95 ILE A CA 1
ATOM 730 C C . ILE A 1 95 ? 8.795 -2.720 0.447 1.00 86.69 95 ILE A C 1
ATOM 732 O O . ILE A 1 95 ? 9.569 -2.767 1.396 1.00 86.69 95 ILE A O 1
ATOM 736 N N . ASN A 1 96 ? 9.223 -2.619 -0.813 1.00 84.56 96 ASN A N 1
ATOM 737 C CA . ASN A 1 96 ? 10.620 -2.482 -1.206 1.00 84.56 96 ASN A CA 1
ATOM 738 C C . ASN A 1 96 ? 11.242 -1.147 -0.748 1.00 84.56 96 ASN A C 1
ATOM 740 O O . ASN A 1 96 ? 12.460 -1.070 -0.622 1.00 84.56 96 ASN A O 1
ATOM 744 N N . ALA A 1 97 ? 10.433 -0.116 -0.478 1.00 83.06 97 ALA A N 1
ATOM 745 C CA . ALA A 1 97 ? 10.894 1.164 0.067 1.00 83.06 97 ALA A CA 1
ATOM 746 C C . ALA A 1 97 ? 11.091 1.137 1.596 1.00 83.06 97 ALA A C 1
ATOM 748 O O . ALA A 1 97 ? 11.734 2.023 2.155 1.00 83.06 97 ALA A O 1
ATOM 749 N N . LEU A 1 98 ? 10.550 0.124 2.278 1.00 83.25 98 LEU A N 1
ATOM 750 C CA . LEU A 1 98 ? 10.731 -0.078 3.716 1.00 83.25 98 LEU A CA 1
ATOM 751 C C . LEU A 1 98 ? 12.087 -0.745 4.004 1.00 83.25 98 LEU A C 1
ATOM 753 O O . LEU A 1 98 ? 12.688 -1.338 3.102 1.00 83.25 98 LEU A O 1
ATOM 757 N N . PRO A 1 99 ? 12.592 -0.709 5.251 1.00 84.25 99 PRO A N 1
ATOM 758 C CA . PRO A 1 99 ? 13.806 -1.435 5.598 1.00 84.25 99 PRO A CA 1
ATOM 759 C C . PRO A 1 99 ? 13.661 -2.930 5.323 1.00 84.25 99 PRO A C 1
ATOM 761 O O . PRO A 1 99 ? 12.745 -3.591 5.811 1.00 84.25 99 PRO A O 1
ATOM 764 N N . GLN A 1 100 ? 14.612 -3.478 4.572 1.00 82.75 100 GLN A N 1
ATOM 765 C CA . GLN A 1 100 ? 14.637 -4.890 4.195 1.00 82.75 100 GLN A CA 1
ATOM 766 C C . GLN A 1 100 ? 15.317 -5.748 5.273 1.00 82.75 100 GLN A C 1
ATOM 768 O O . GLN A 1 100 ? 16.152 -6.590 4.952 1.00 82.75 100 GLN A O 1
ATOM 773 N N . SER A 1 101 ? 14.986 -5.531 6.549 1.00 85.31 101 SER A N 1
ATOM 774 C CA . SER A 1 101 ? 15.449 -6.352 7.676 1.00 85.31 101 SER A CA 1
ATOM 775 C C . SER A 1 101 ? 14.313 -7.198 8.249 1.00 85.31 101 SER A C 1
ATOM 777 O O . SER A 1 101 ? 13.130 -6.858 8.139 1.00 85.31 101 SER A O 1
ATOM 779 N N . ARG A 1 102 ? 14.663 -8.318 8.887 1.00 84.12 102 ARG A N 1
ATOM 780 C CA . ARG A 1 102 ? 13.687 -9.203 9.538 1.00 84.12 102 ARG A CA 1
ATOM 781 C C . ARG A 1 102 ? 12.969 -8.499 10.684 1.00 84.12 102 ARG A C 1
ATOM 783 O O . ARG A 1 102 ? 11.777 -8.707 10.897 1.00 84.12 102 ARG A O 1
ATOM 790 N N . GLU A 1 103 ? 13.698 -7.663 11.407 1.00 85.31 103 GLU A N 1
ATOM 791 C CA . GLU A 1 103 ? 13.212 -6.896 12.545 1.00 85.31 103 GLU A CA 1
ATOM 792 C C . GLU A 1 103 ? 12.157 -5.886 12.090 1.00 85.31 103 GLU A C 1
ATOM 794 O O . GLU A 1 103 ? 11.084 -5.806 12.692 1.00 85.31 103 GLU A O 1
ATOM 799 N N . ALA A 1 104 ? 12.412 -5.176 10.986 1.00 83.19 104 ALA A N 1
ATOM 800 C CA . ALA A 1 104 ? 11.458 -4.236 10.410 1.00 83.19 104 ALA A CA 1
ATOM 801 C C . ALA A 1 104 ? 10.197 -4.949 9.908 1.00 83.19 104 ALA A C 1
ATOM 803 O O . ALA A 1 104 ? 9.091 -4.558 10.279 1.00 83.19 104 ALA A O 1
ATOM 804 N N . ALA A 1 105 ? 10.352 -6.043 9.154 1.00 84.62 105 ALA A N 1
ATOM 805 C CA . ALA A 1 105 ? 9.223 -6.838 8.673 1.00 84.62 105 ALA A CA 1
ATOM 806 C C . ALA A 1 105 ? 8.348 -7.361 9.828 1.00 84.62 105 ALA A C 1
ATOM 808 O O . ALA A 1 105 ? 7.126 -7.213 9.802 1.00 84.62 105 ALA A O 1
ATOM 809 N N . SER A 1 106 ? 8.968 -7.898 10.886 1.00 86.25 106 SER A N 1
ATOM 810 C CA . SER A 1 106 ? 8.261 -8.346 12.094 1.00 86.25 106 SER A CA 1
ATOM 811 C C . SER A 1 106 ? 7.568 -7.193 12.825 1.00 86.25 106 SER A C 1
ATOM 813 O O . SER A 1 106 ? 6.497 -7.386 13.395 1.00 86.25 106 SER A O 1
ATOM 815 N N . SER A 1 107 ? 8.174 -6.007 12.861 1.00 85.25 107 SER A N 1
ATOM 816 C CA . SER A 1 107 ? 7.598 -4.845 13.547 1.00 85.25 107 SER A CA 1
ATOM 817 C C . SER A 1 107 ? 6.369 -4.333 12.802 1.00 85.25 107 SER A C 1
ATOM 819 O O . SER A 1 107 ? 5.319 -4.158 13.411 1.00 85.25 107 SER A O 1
ATOM 821 N N . ILE A 1 108 ? 6.462 -4.200 11.477 1.00 84.06 108 ILE A N 1
ATOM 822 C CA . ILE A 1 108 ? 5.346 -3.802 10.610 1.00 84.06 108 ILE A CA 1
ATOM 823 C C . ILE A 1 108 ? 4.187 -4.797 10.717 1.00 84.06 108 ILE A C 1
ATOM 825 O O . ILE A 1 108 ? 3.047 -4.384 10.912 1.00 84.06 108 ILE A O 1
ATOM 829 N N . TYR A 1 109 ? 4.481 -6.101 10.676 1.00 85.00 109 TYR A N 1
ATOM 830 C CA . TYR A 1 109 ? 3.477 -7.150 10.868 1.00 85.00 109 TYR A CA 1
ATOM 831 C C . TYR A 1 109 ? 2.742 -7.022 12.215 1.00 85.00 109 TYR A C 1
ATOM 833 O O . TYR A 1 109 ? 1.541 -7.245 12.286 1.00 85.00 109 TYR A O 1
ATOM 841 N N . ARG A 1 110 ? 3.442 -6.639 13.292 1.00 84.75 110 ARG A N 1
ATOM 842 C CA . ARG A 1 110 ? 2.856 -6.506 14.641 1.00 84.75 110 ARG A CA 1
ATOM 843 C C . ARG A 1 110 ? 2.088 -5.205 14.869 1.00 84.75 110 ARG A C 1
ATOM 845 O O . ARG A 1 110 ? 1.276 -5.151 15.786 1.00 84.75 110 ARG A O 1
ATOM 852 N N . VAL A 1 111 ? 2.384 -4.151 14.110 1.00 86.50 111 VAL A N 1
ATOM 853 C CA . VAL A 1 111 ? 1.713 -2.848 14.246 1.00 86.50 111 VAL A CA 1
ATOM 854 C C . VAL A 1 111 ? 0.275 -2.925 13.736 1.00 86.50 111 VAL A C 1
ATOM 856 O O . VAL A 1 111 ? -0.635 -2.384 14.368 1.00 86.50 111 VAL A O 1
ATOM 859 N N . PHE A 1 112 ? 0.059 -3.601 12.608 1.00 88.88 112 PHE A N 1
ATOM 860 C CA . PHE A 1 112 ? -1.250 -3.674 11.972 1.00 88.88 112 PHE A CA 1
ATOM 861 C C . PHE A 1 112 ? -2.043 -4.882 12.474 1.00 88.88 112 PHE A C 1
ATOM 863 O O . PHE A 1 112 ? -1.800 -6.018 12.084 1.00 88.88 112 PHE A O 1
ATOM 870 N N . ASN A 1 113 ? -3.043 -4.617 13.316 1.00 88.31 113 ASN A N 1
ATOM 871 C CA . ASN A 1 113 ? -3.966 -5.631 13.847 1.00 88.31 113 ASN A CA 1
ATOM 872 C C . ASN A 1 113 ? -5.216 -5.819 12.973 1.00 88.31 113 ASN A C 1
ATOM 874 O O . ASN A 1 113 ? -6.185 -6.455 13.387 1.00 88.31 113 ASN A O 1
ATOM 878 N N . VAL A 1 114 ? -5.210 -5.231 11.783 1.00 93.56 114 VAL A N 1
ATOM 879 C CA . VAL A 1 114 ? -6.273 -5.340 10.787 1.00 93.56 114 VAL A CA 1
ATOM 880 C C . VAL A 1 114 ? -5.692 -5.956 9.522 1.00 93.56 114 VAL A C 1
ATOM 882 O O . VAL A 1 114 ? -4.471 -5.910 9.320 1.00 93.56 114 VAL A O 1
ATOM 885 N N . PRO A 1 115 ? -6.534 -6.524 8.649 1.00 94.81 115 PRO A N 1
ATOM 886 C CA . PRO A 1 115 ? -6.066 -7.024 7.374 1.00 94.81 115 PRO A CA 1
ATOM 887 C C . PRO A 1 115 ? -5.169 -6.036 6.626 1.00 94.81 115 PRO A C 1
ATOM 889 O O . PRO A 1 115 ? -5.494 -4.853 6.499 1.00 94.81 115 PRO A O 1
ATOM 892 N N . THR A 1 116 ? -4.038 -6.532 6.129 1.00 94.62 116 THR A N 1
ATOM 893 C CA . THR A 1 116 ? -3.016 -5.705 5.483 1.00 94.62 116 THR A CA 1
ATOM 894 C C . THR A 1 116 ? -2.661 -6.286 4.124 1.00 94.62 116 THR A C 1
ATOM 896 O O . THR A 1 116 ? -2.279 -7.450 4.020 1.00 94.62 116 THR A O 1
ATOM 899 N N . ILE A 1 117 ? -2.769 -5.470 3.078 1.00 95.44 117 ILE A N 1
ATOM 900 C CA . ILE A 1 117 ? -2.381 -5.811 1.710 1.00 95.44 117 ILE A CA 1
ATOM 901 C C . ILE A 1 117 ? -1.067 -5.100 1.396 1.00 95.44 117 ILE A C 1
ATOM 903 O O . ILE A 1 117 ? -1.039 -3.900 1.140 1.00 95.44 117 ILE A O 1
ATOM 907 N N . ALA A 1 118 ? 0.029 -5.841 1.423 1.00 94.06 118 ALA A N 1
ATOM 908 C CA . ALA A 1 118 ? 1.353 -5.371 1.053 1.00 94.06 118 ALA A CA 1
ATOM 909 C C . ALA A 1 118 ? 1.622 -5.615 -0.435 1.00 94.06 118 ALA A C 1
ATOM 911 O O . ALA A 1 118 ? 1.261 -6.664 -0.961 1.00 94.06 118 ALA A O 1
ATOM 912 N N . ILE A 1 119 ? 2.285 -4.678 -1.110 1.00 93.56 119 ILE A N 1
ATOM 913 C CA . ILE A 1 119 ? 2.650 -4.789 -2.526 1.00 93.56 119 ILE A CA 1
ATOM 914 C C . ILE A 1 119 ? 4.165 -4.728 -2.668 1.00 93.56 119 ILE A C 1
ATOM 916 O O . ILE A 1 119 ? 4.795 -3.773 -2.209 1.00 93.56 119 ILE A O 1
ATOM 920 N N . GLY A 1 120 ? 4.732 -5.739 -3.327 1.00 89.44 120 GLY A N 1
ATOM 921 C CA . GLY A 1 120 ? 6.160 -5.833 -3.623 1.00 89.44 120 GLY A CA 1
ATOM 922 C C . GLY A 1 120 ? 6.458 -6.317 -5.043 1.00 89.44 120 GLY A C 1
ATOM 923 O O . GLY A 1 120 ? 5.559 -6.625 -5.833 1.00 89.44 120 GLY A O 1
ATOM 924 N N . GLU A 1 121 ? 7.742 -6.361 -5.380 1.00 82.62 121 GLU A N 1
ATOM 925 C CA . GLU A 1 121 ? 8.243 -6.835 -6.678 1.00 82.62 121 GLU A CA 1
ATOM 926 C C . GLU A 1 121 ? 8.538 -8.351 -6.717 1.00 82.62 121 GLU A C 1
ATOM 928 O O . GLU A 1 121 ? 8.500 -9.042 -5.703 1.00 82.62 121 GLU A O 1
ATOM 933 N N . GLU A 1 122 ? 8.797 -8.873 -7.922 1.00 67.00 122 GLU A N 1
ATOM 934 C CA . GLU A 1 122 ? 8.823 -10.302 -8.294 1.00 67.00 122 GLU A CA 1
ATOM 935 C C . GLU A 1 122 ? 9.874 -11.158 -7.561 1.00 67.00 122 GLU A C 1
ATOM 937 O O . GLU A 1 122 ? 9.674 -12.359 -7.372 1.00 67.00 122 GLU A O 1
ATOM 942 N N . GLN A 1 123 ? 10.980 -10.567 -7.100 1.00 62.19 123 GLN A N 1
ATOM 943 C CA . GLN A 1 123 ? 12.043 -11.315 -6.426 1.00 62.19 123 GLN A CA 1
ATOM 944 C C . GLN A 1 123 ? 11.697 -11.576 -4.952 1.00 62.19 123 GLN A C 1
ATOM 946 O O . GLN A 1 123 ? 12.218 -10.942 -4.039 1.00 62.19 123 GLN A O 1
ATOM 951 N N . ILE A 1 124 ? 10.821 -12.555 -4.709 1.00 59.34 124 ILE A N 1
ATOM 952 C CA . ILE A 1 124 ? 10.523 -13.044 -3.351 1.00 59.34 124 ILE A CA 1
ATOM 953 C C . ILE A 1 124 ? 11.735 -13.720 -2.703 1.00 59.34 124 ILE A C 1
ATOM 955 O O . ILE A 1 124 ? 11.827 -13.763 -1.474 1.00 59.34 124 ILE A O 1
ATOM 959 N N . GLY A 1 125 ? 12.668 -14.244 -3.503 1.00 57.06 125 GLY A N 1
ATOM 960 C CA . GLY A 1 125 ? 13.896 -14.858 -3.008 1.00 57.06 125 GLY A CA 1
ATOM 961 C C . GLY A 1 125 ? 14.709 -13.868 -2.172 1.00 57.06 125 GLY A C 1
ATOM 962 O O . GLY A 1 125 ? 15.455 -13.069 -2.721 1.00 57.06 125 GLY A O 1
ATOM 963 N N . GLY A 1 126 ? 14.553 -13.922 -0.847 1.00 63.03 126 GLY A N 1
ATOM 964 C CA . GLY A 1 126 ? 15.236 -13.036 0.101 1.00 63.03 126 GLY A CA 1
ATOM 965 C C . GLY A 1 126 ? 14.384 -11.911 0.702 1.00 63.03 126 GLY A C 1
ATOM 966 O O . GLY A 1 126 ? 14.889 -11.188 1.556 1.00 63.03 126 GLY A O 1
ATOM 967 N N . SER A 1 127 ? 13.102 -11.765 0.338 1.00 73.00 127 SER A N 1
ATOM 968 C CA . SER A 1 127 ? 12.238 -10.757 0.970 1.00 73.00 127 SER A CA 1
ATOM 969 C C . SER A 1 127 ? 11.838 -11.180 2.387 1.00 73.00 127 SER A C 1
ATOM 971 O O . SER A 1 127 ? 11.092 -12.141 2.578 1.00 73.00 127 SER A O 1
ATOM 973 N N . HIS A 1 128 ? 12.279 -10.425 3.396 1.00 82.62 128 HIS A N 1
ATOM 974 C CA . HIS A 1 128 ? 11.889 -10.636 4.796 1.00 82.62 128 HIS A CA 1
ATOM 975 C C . HIS A 1 128 ? 10.373 -10.532 5.016 1.00 82.62 128 HIS A C 1
ATOM 977 O O . HIS A 1 128 ? 9.831 -11.210 5.888 1.00 82.62 128 HIS A O 1
ATOM 983 N N . PHE A 1 129 ? 9.683 -9.743 4.189 1.00 81.50 129 PHE A N 1
ATOM 984 C CA . PHE A 1 129 ? 8.228 -9.602 4.226 1.00 81.50 129 PHE A CA 1
ATOM 985 C C . PHE A 1 129 ? 7.496 -10.861 3.760 1.00 81.50 129 PHE A C 1
ATOM 987 O O . PHE A 1 129 ? 6.437 -11.181 4.290 1.00 81.50 129 PHE A O 1
ATOM 994 N N . ALA A 1 130 ? 8.066 -11.616 2.820 1.00 83.38 130 ALA A N 1
ATOM 995 C CA . ALA A 1 130 ? 7.457 -12.861 2.367 1.00 83.38 130 ALA A CA 1
ATOM 996 C C . ALA A 1 130 ? 7.464 -13.950 3.451 1.00 83.38 130 ALA A C 1
ATOM 998 O O . ALA A 1 130 ? 6.544 -14.758 3.503 1.00 83.38 130 ALA A O 1
ATOM 999 N N . TYR A 1 131 ? 8.464 -13.947 4.340 1.00 82.56 131 TYR A N 1
ATOM 1000 C CA . TYR A 1 131 ? 8.542 -14.890 5.462 1.00 82.56 131 TYR A CA 1
ATOM 1001 C C . TYR A 1 131 ? 7.529 -14.612 6.577 1.00 82.56 131 TYR A C 1
ATOM 1003 O O . TYR A 1 131 ? 7.224 -15.520 7.348 1.00 82.56 131 TYR A O 1
ATOM 1011 N N . VAL A 1 132 ? 7.061 -13.367 6.707 1.00 83.56 132 VAL A N 1
ATOM 1012 C CA . VAL A 1 132 ? 6.087 -12.972 7.740 1.00 83.56 132 VAL A CA 1
ATOM 1013 C C . VAL A 1 132 ? 4.657 -12.897 7.209 1.00 83.56 132 VAL A C 1
ATOM 1015 O O . VAL A 1 132 ? 3.733 -12.763 8.001 1.00 83.56 132 VAL A O 1
ATOM 1018 N N . ALA A 1 133 ? 4.461 -12.968 5.890 1.00 87.56 133 ALA A N 1
ATOM 1019 C CA . ALA A 1 133 ? 3.138 -12.911 5.291 1.00 87.56 133 ALA A CA 1
ATOM 1020 C C . ALA A 1 133 ? 2.341 -14.196 5.560 1.00 87.56 133 ALA A C 1
ATOM 1022 O O . ALA A 1 133 ? 2.839 -15.302 5.364 1.00 87.56 133 ALA A O 1
ATOM 1023 N N . ASP A 1 134 ? 1.068 -14.043 5.922 1.00 89.50 134 ASP A N 1
ATOM 1024 C CA . ASP A 1 134 ? 0.121 -15.155 6.047 1.00 89.50 134 ASP A CA 1
ATOM 1025 C C . ASP A 1 134 ? -0.282 -15.710 4.675 1.00 89.50 134 ASP A C 1
ATOM 1027 O O . ASP A 1 134 ? -0.705 -16.860 4.535 1.00 89.50 134 ASP A O 1
ATOM 1031 N N . THR A 1 135 ? -0.239 -14.864 3.643 1.00 90.12 135 THR A N 1
ATOM 1032 C CA . THR A 1 135 ? -0.618 -15.221 2.275 1.00 90.12 135 THR A CA 1
ATOM 1033 C C . THR A 1 135 ? 0.274 -14.520 1.257 1.00 90.12 135 THR A C 1
ATOM 1035 O O . THR A 1 135 ? 0.490 -13.312 1.326 1.00 90.12 135 THR A O 1
ATOM 1038 N N . LEU A 1 136 ? 0.746 -15.290 0.274 1.00 89.56 136 LEU A N 1
ATOM 1039 C CA . LEU A 1 136 ? 1.462 -14.802 -0.901 1.00 89.56 136 LEU A CA 1
ATOM 1040 C C . LEU A 1 136 ? 0.555 -14.915 -2.128 1.00 89.56 136 LEU A C 1
ATOM 1042 O O . LEU A 1 136 ? 0.025 -15.992 -2.429 1.00 89.56 136 LEU A O 1
ATOM 1046 N N . LEU A 1 137 ? 0.378 -13.798 -2.831 1.00 90.88 137 LEU A N 1
ATOM 1047 C CA . LEU A 1 137 ? -0.452 -13.710 -4.026 1.00 90.88 137 LEU A CA 1
ATOM 1048 C C . LEU A 1 137 ? 0.371 -13.197 -5.207 1.00 90.88 137 LEU A C 1
ATOM 1050 O O . LEU A 1 137 ? 0.788 -12.040 -5.242 1.00 90.88 137 LEU A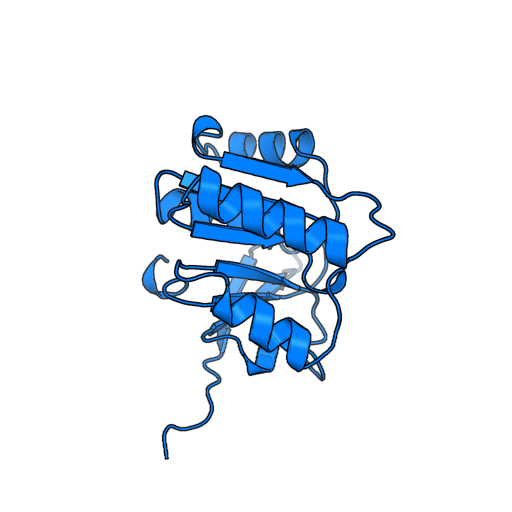 O 1
ATOM 1054 N N . GLU A 1 138 ? 0.583 -14.078 -6.179 1.00 90.25 138 GLU A N 1
ATOM 1055 C CA . GLU A 1 138 ? 1.305 -13.762 -7.406 1.00 90.25 138 GLU A CA 1
ATOM 1056 C C . GLU A 1 138 ? 0.348 -13.184 -8.444 1.00 90.25 138 GLU A C 1
ATOM 1058 O O . GLU A 1 138 ? -0.682 -13.791 -8.760 1.00 90.25 138 GLU A O 1
ATOM 1063 N N . VAL A 1 139 ? 0.711 -12.026 -8.988 1.00 88.69 139 VAL A N 1
ATOM 1064 C CA . VAL A 1 139 ? 0.038 -11.385 -10.115 1.00 88.69 139 VAL A CA 1
ATOM 1065 C C . VAL A 1 139 ? 0.919 -11.541 -11.340 1.00 88.69 139 VAL A C 1
ATOM 1067 O O . VAL A 1 139 ? 1.991 -10.942 -11.415 1.00 88.69 139 VAL A O 1
ATOM 1070 N N . SER A 1 140 ? 0.461 -12.311 -12.319 1.00 83.06 140 SER A N 1
ATOM 1071 C CA . SER A 1 140 ? 1.171 -12.496 -13.582 1.00 83.06 140 SER A CA 1
ATOM 1072 C C . SER A 1 140 ? 0.404 -11.858 -14.741 1.00 83.06 140 SER A C 1
ATOM 1074 O O . SER A 1 140 ? -0.826 -11.753 -14.739 1.00 83.06 140 SER A O 1
ATOM 1076 N N . GLN A 1 141 ? 1.145 -11.396 -15.750 1.00 72.31 141 GLN A N 1
ATOM 1077 C CA . GLN A 1 141 ? 0.577 -11.010 -17.039 1.00 72.31 141 GLN A CA 1
ATOM 1078 C C . GLN A 1 141 ? 0.820 -12.130 -18.040 1.00 72.31 141 GLN A C 1
ATOM 1080 O O . GLN A 1 141 ? 1.963 -12.434 -18.379 1.00 72.31 141 GLN A O 1
ATOM 1085 N N . VAL A 1 142 ? -0.262 -12.719 -18.543 1.00 64.75 142 VAL A N 1
ATOM 1086 C CA . VAL A 1 142 ? -0.188 -13.696 -19.627 1.00 64.75 142 VAL A CA 1
ATOM 1087 C C . VAL A 1 142 ? -0.438 -12.964 -20.942 1.00 64.75 142 VAL A C 1
ATOM 1089 O O . VAL A 1 142 ? -1.557 -12.554 -21.251 1.00 64.75 142 VAL A O 1
ATOM 1092 N N . PHE A 1 143 ? 0.621 -12.778 -21.732 1.00 55.12 143 PHE A N 1
ATOM 1093 C CA . PHE A 1 143 ? 0.494 -12.271 -23.095 1.00 55.12 143 PHE A CA 1
ATOM 1094 C C . PHE A 1 143 ? 0.097 -13.420 -24.024 1.00 55.12 143 PHE A C 1
ATOM 1096 O O . PHE A 1 143 ? 0.937 -14.213 -24.451 1.00 55.12 143 PHE A O 1
ATOM 1103 N N . HIS A 1 144 ? -1.183 -13.507 -24.377 1.00 51.62 144 HIS A N 1
ATOM 1104 C CA . HIS A 1 144 ? -1.590 -14.336 -25.506 1.00 51.62 144 HIS A CA 1
ATOM 1105 C C . HIS A 1 144 ? -1.194 -13.641 -26.816 1.00 51.62 144 HIS A C 1
ATOM 1107 O O . HIS A 1 144 ? -1.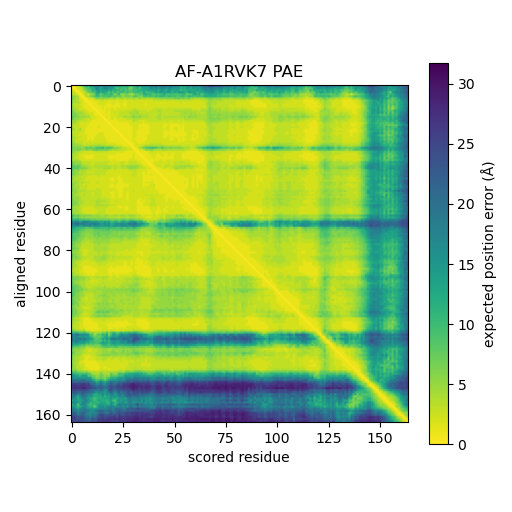519 -12.475 -27.034 1.00 51.62 144 HIS A O 1
ATOM 1113 N N . ARG A 1 145 ? -0.504 -14.355 -27.716 1.00 41.81 145 ARG A N 1
ATOM 1114 C CA . ARG A 1 145 ? -0.303 -13.894 -29.099 1.00 41.81 145 ARG A CA 1
ATOM 1115 C C . ARG A 1 145 ? -1.658 -13.926 -29.826 1.00 41.81 145 ARG A C 1
ATOM 1117 O O . ARG A 1 145 ? -2.082 -14.980 -30.285 1.00 41.81 145 ARG A O 1
ATOM 1124 N N . GLY A 1 146 ? -2.337 -12.781 -29.885 1.00 56.03 146 GLY A N 1
ATOM 1125 C CA . GLY A 1 146 ? -3.656 -12.552 -30.496 1.00 56.03 146 GLY A CA 1
ATOM 1126 C C . GLY A 1 146 ? -4.114 -11.101 -30.257 1.00 56.03 146 GLY A C 1
ATOM 1127 O O . GLY A 1 146 ? -3.428 -10.393 -29.517 1.00 56.03 146 GLY A O 1
ATOM 1128 N N . PRO A 1 147 ? -5.206 -10.609 -30.885 1.00 46.12 147 PRO A N 1
ATOM 1129 C CA . PRO A 1 147 ? -5.634 -9.214 -30.742 1.00 46.12 147 PRO A CA 1
ATOM 1130 C C . PRO A 1 147 ? -5.798 -8.846 -29.260 1.00 46.12 147 PRO A C 1
ATOM 1132 O O . PRO A 1 147 ? -6.335 -9.625 -28.478 1.00 46.12 147 PRO A O 1
ATOM 1135 N N . ALA A 1 148 ? -5.251 -7.687 -28.888 1.00 46.94 148 ALA A N 1
ATOM 1136 C CA . ALA A 1 148 ? -4.901 -7.287 -27.529 1.00 46.94 148 ALA A CA 1
ATOM 1137 C C . ALA A 1 148 ? -6.051 -7.391 -26.509 1.00 46.94 148 ALA A C 1
ATOM 1139 O O . ALA A 1 148 ? -6.793 -6.441 -26.277 1.00 46.94 148 ALA A O 1
ATOM 1140 N N . THR A 1 149 ? -6.137 -8.527 -25.825 1.00 49.19 149 THR A N 1
ATOM 1141 C CA . THR A 1 149 ? -6.837 -8.656 -24.545 1.00 49.19 149 THR A CA 1
ATOM 1142 C C . THR A 1 149 ? -5.853 -9.226 -23.536 1.00 49.19 149 THR A C 1
ATOM 1144 O O . THR A 1 149 ? -5.644 -10.437 -23.479 1.00 49.19 149 THR A O 1
ATOM 1147 N N . GLY A 1 150 ? -5.195 -8.350 -22.772 1.00 45.91 150 GLY A N 1
ATOM 1148 C CA . GLY A 1 150 ? -4.415 -8.770 -21.611 1.00 45.91 150 GLY A CA 1
ATOM 1149 C C . GLY A 1 150 ? -5.365 -9.310 -20.545 1.00 45.91 150 GLY A C 1
ATOM 1150 O O . GLY A 1 150 ? -6.320 -8.628 -20.174 1.00 45.91 150 GLY A O 1
ATOM 1151 N N . ARG A 1 151 ? -5.139 -10.540 -20.079 1.00 48.38 151 ARG A N 1
ATOM 1152 C CA . ARG A 1 151 ? -5.900 -11.142 -18.979 1.00 48.38 151 ARG A CA 1
ATOM 1153 C C . ARG A 1 151 ? -4.958 -11.328 -17.793 1.00 48.38 151 ARG A C 1
ATOM 1155 O O . ARG A 1 151 ? -3.873 -11.879 -17.958 1.00 48.38 151 ARG A O 1
ATOM 1162 N N . SER A 1 152 ? -5.360 -10.839 -16.625 1.00 45.84 152 SER A N 1
ATOM 1163 C CA . SER A 1 152 ? -4.634 -11.057 -15.371 1.00 45.84 152 SER A CA 1
ATOM 1164 C C . SER A 1 152 ? -5.068 -12.392 -14.770 1.00 45.84 152 SER A C 1
ATOM 1166 O O . SER A 1 152 ? -6.265 -12.606 -14.557 1.00 45.84 152 SER A O 1
ATOM 1168 N N . GLU A 1 153 ? -4.110 -13.277 -14.502 1.00 52.09 153 GLU A N 1
ATOM 1169 C CA . GLU A 1 153 ? -4.328 -14.515 -13.751 1.00 52.09 153 GLU A CA 1
ATOM 1170 C C . GLU A 1 153 ? -3.730 -14.377 -12.347 1.00 52.09 153 GLU A C 1
ATOM 1172 O O . GLU A 1 153 ? -2.728 -13.692 -12.140 1.00 52.09 153 GLU A O 1
ATOM 1177 N N . TRP A 1 154 ? -4.374 -15.015 -11.368 1.00 51.81 154 TRP A N 1
ATOM 1178 C CA . TRP A 1 154 ? -4.001 -14.931 -9.957 1.00 51.81 154 TRP A CA 1
ATOM 1179 C C . TRP A 1 154 ? -3.747 -16.343 -9.446 1.00 51.81 154 TRP A C 1
ATOM 1181 O O . TRP A 1 154 ? -4.623 -17.203 -9.567 1.00 51.81 154 TRP A O 1
ATOM 1191 N N . SER A 1 155 ? -2.579 -16.590 -8.853 1.00 52.78 155 SER A N 1
ATOM 1192 C CA . SER A 1 155 ? -2.289 -17.875 -8.210 1.00 52.78 155 SER A CA 1
ATOM 1193 C C . SER A 1 155 ? -1.971 -17.676 -6.729 1.00 52.78 155 SER A C 1
ATOM 1195 O O . SER A 1 155 ? -1.203 -16.790 -6.350 1.00 52.78 155 SER A O 1
ATOM 1197 N N . LYS A 1 156 ? -2.606 -18.484 -5.871 1.00 43.47 156 LYS A N 1
ATOM 1198 C CA . LYS A 1 156 ? -2.323 -18.517 -4.433 1.00 43.47 156 LYS A CA 1
ATOM 1199 C C . LYS A 1 156 ? -1.221 -19.532 -4.181 1.00 43.47 156 LYS A C 1
ATOM 1201 O O . LYS A 1 156 ? -1.406 -20.719 -4.453 1.00 43.47 156 LYS A O 1
ATOM 1206 N N . ARG A 1 157 ? -0.124 -19.091 -3.572 1.00 55.06 157 ARG A N 1
ATOM 1207 C CA . ARG A 1 157 ? 0.846 -19.994 -2.950 1.00 55.06 157 ARG A CA 1
ATOM 1208 C C . ARG A 1 157 ? 0.692 -19.856 -1.441 1.00 55.06 157 ARG A C 1
ATOM 1210 O O . ARG A 1 157 ? 0.997 -18.819 -0.865 1.00 55.06 157 ARG A O 1
ATOM 1217 N N . GLY A 1 158 ? 0.144 -20.887 -0.800 1.00 40.25 158 GLY A N 1
ATOM 1218 C CA . GLY A 1 158 ? 0.151 -20.964 0.657 1.00 40.25 158 GLY A CA 1
ATOM 1219 C C . GLY A 1 158 ? 1.565 -21.294 1.114 1.00 40.25 158 GLY A C 1
ATOM 1220 O O . GLY A 1 158 ? 2.064 -22.371 0.797 1.00 40.25 158 GLY A O 1
ATOM 1221 N N . TRP A 1 159 ? 2.204 -20.383 1.838 1.00 43.62 159 TRP A N 1
ATOM 1222 C CA . TRP A 1 159 ? 3.450 -20.669 2.531 1.00 43.62 159 TRP A CA 1
ATOM 1223 C C . TRP A 1 159 ? 3.295 -20.200 3.968 1.00 43.62 159 TRP A C 1
ATOM 1225 O O . TRP A 1 159 ? 2.988 -19.045 4.222 1.00 43.62 159 TRP A O 1
ATOM 1235 N N . GLY A 1 160 ? 3.433 -21.133 4.898 1.00 39.22 160 GLY A N 1
ATOM 1236 C CA . GLY A 1 160 ? 3.515 -20.853 6.319 1.00 39.22 160 GLY A CA 1
ATOM 1237 C C . GLY A 1 160 ? 4.564 -21.785 6.910 1.00 39.22 160 GLY A C 1
ATOM 1238 O O . GLY A 1 160 ? 4.772 -22.876 6.360 1.00 39.22 160 GLY A O 1
ATOM 1239 N N . PRO A 1 161 ? 5.236 -21.409 8.011 1.00 35.66 161 PRO A N 1
ATOM 1240 C CA . PRO A 1 161 ? 5.921 -22.407 8.811 1.00 35.66 161 PRO A CA 1
ATOM 1241 C C . PRO A 1 161 ? 4.853 -23.431 9.195 1.00 35.66 161 PRO A C 1
A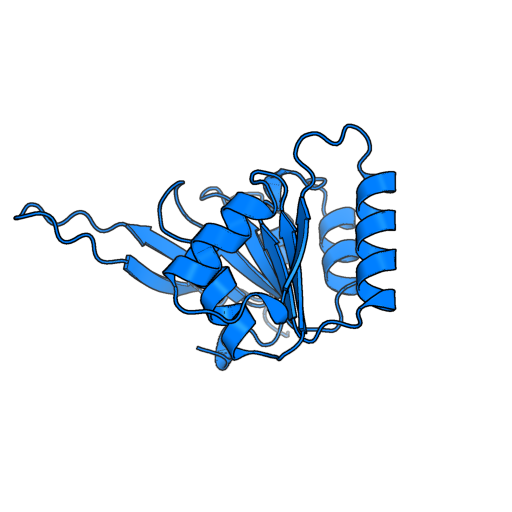TOM 1243 O O . PRO A 1 161 ? 3.794 -23.062 9.711 1.00 35.66 161 PRO A O 1
ATOM 1246 N N . GLY A 1 162 ? 5.077 -24.705 8.867 1.00 36.91 162 GLY A N 1
ATOM 1247 C CA . GLY A 1 162 ? 4.214 -25.764 9.368 1.00 36.91 162 GLY A CA 1
ATOM 1248 C C . GLY A 1 162 ? 4.056 -25.546 10.867 1.00 36.91 162 GLY A C 1
ATOM 1249 O O . GLY A 1 162 ? 5.057 -25.394 11.566 1.00 36.91 162 GLY A O 1
ATOM 1250 N N . ARG A 1 163 ? 2.813 -25.444 11.350 1.00 34.97 163 ARG A N 1
ATOM 1251 C CA . ARG A 1 163 ? 2.559 -25.555 12.786 1.00 34.97 163 ARG A CA 1
ATOM 1252 C C . ARG A 1 163 ? 2.925 -26.991 13.160 1.00 34.97 163 ARG A C 1
ATOM 1254 O O . ARG A 1 163 ? 2.103 -27.889 12.997 1.00 34.97 163 ARG A O 1
ATOM 1261 N N . GLY A 1 164 ? 4.191 -27.190 13.505 1.00 34.44 164 GLY A N 1
ATOM 1262 C CA . GLY A 1 164 ? 4.686 -28.317 14.282 1.00 34.44 164 GLY A CA 1
ATOM 1263 C C . GLY A 1 164 ? 4.674 -27.950 15.752 1.00 34.44 164 GLY A C 1
ATOM 1264 O O . GLY A 1 164 ? 4.870 -26.748 16.048 1.00 34.44 164 GLY A O 1
#

Radius of gyration: 15.55 Å; Cα contacts (8 Å, |Δi|>4): 294; chains: 1; bounding box: 31×40×46 Å

InterPro domains:
  IPR003593 AAA+ ATPase domain [SM00382] (5-143)
  IPR003959 ATPase, AAA-type, core [PF00004] (10-103)
  IPR027417 P-loop containing nucleoside triphosphate hydrolase [G3DSA:3.40.50.300] (5-157)
  IPR027417 P-loop containing nucleoside triphosphate hydrolase [SSF52540] (7-141)

pLDDT: mean 82.01, std 16.97, range [34.44, 97.31]

Solvent-accessible surface area (backbone atoms only — not comparable to full-atom values): 9412 Å² total; per-residue (Å²): 114,69,85,68,49,72,41,43,18,37,37,28,25,58,87,90,44,46,63,68,61,51,49,53,55,53,43,62,72,68,37,71,34,32,37,37,40,27,43,83,50,51,53,67,58,52,44,53,53,37,49,75,69,73,42,72,60,88,33,53,50,68,47,51,48,72,82,73,93,51,66,66,63,50,52,51,53,51,53,52,49,44,65,74,66,57,45,52,23,40,36,36,44,42,57,80,79,46,71,88,39,61,67,49,33,54,48,57,60,68,69,51,91,42,23,28,40,35,29,41,63,63,71,56,87,83,40,41,54,66,77,70,22,68,26,42,36,44,36,42,74,52,83,65,95,62,85,93,65,84,49,76,51,79,50,81,50,86,53,70,82,76,91,120